Protein AF-A0A9D4GTU6-F1 (afdb_monomer_lite)

Radius of gyration: 31.16 Å; chains: 1; bounding box: 72×53×98 Å

Secondary structure (DSSP, 8-state):
--------------------S---------------------------------------------TT------GGGHHHHHHHHHHHHHHHHHHHHHHHHHHHHHHHHHHHGGG--PPPPHHHHHHHHHHHHHHHHHHHHHHHH-HHHHHHHHHHHHHHHHHHHHHHHHTT-

Organism: Dreissena polymorpha (NCBI:txid45954)

pLDDT: mean 70.08, std 18.89, range [38.31, 95.69]

Structure (mmCIF, N/CA/C/O backbone):
data_AF-A0A9D4GTU6-F1
#
_entry.id   AF-A0A9D4GTU6-F1
#
loop_
_atom_site.group_PDB
_atom_site.id
_atom_site.type_symbol
_atom_site.label_atom_id
_atom_sit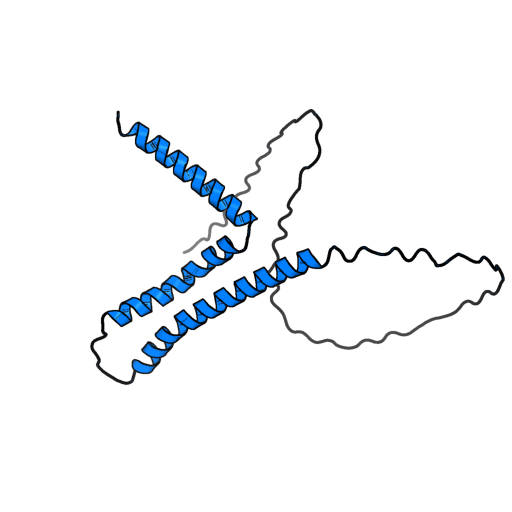e.label_alt_id
_atom_site.label_comp_id
_atom_site.label_asym_id
_atom_site.label_entity_id
_atom_site.label_seq_id
_atom_site.pdbx_PDB_ins_code
_atom_site.Cartn_x
_atom_site.Cartn_y
_atom_site.Cartn_z
_atom_site.occupancy
_atom_site.B_iso_or_equiv
_atom_site.auth_seq_id
_atom_site.auth_comp_id
_atom_site.auth_asym_id
_atom_site.auth_atom_id
_atom_site.pdbx_PDB_model_num
ATOM 1 N N . MET A 1 1 ? 2.944 43.184 -7.208 1.00 44.19 1 MET A N 1
ATOM 2 C CA . MET A 1 1 ? 1.564 42.667 -7.335 1.00 44.19 1 MET A CA 1
ATOM 3 C C . MET A 1 1 ? 1.542 41.200 -6.933 1.00 44.19 1 MET A C 1
ATOM 5 O O . MET A 1 1 ? 1.773 40.382 -7.795 1.00 44.19 1 MET A O 1
ATOM 9 N N . TYR A 1 2 ? 1.351 40.901 -5.646 1.00 40.59 2 TYR A N 1
ATOM 10 C CA . TYR A 1 2 ? 0.683 39.706 -5.094 1.00 40.59 2 TYR A CA 1
ATOM 11 C C . TYR A 1 2 ? 0.565 39.973 -3.588 1.00 40.59 2 TYR A C 1
ATOM 13 O O . TYR A 1 2 ? 1.475 39.697 -2.812 1.00 40.59 2 TYR A O 1
ATOM 21 N N . ALA A 1 3 ? -0.520 40.643 -3.200 1.00 47.59 3 ALA A N 1
ATOM 22 C CA . ALA A 1 3 ? -0.877 40.833 -1.802 1.00 47.59 3 ALA A CA 1
ATOM 23 C C . ALA A 1 3 ? -1.454 39.508 -1.290 1.00 47.59 3 ALA A C 1
ATOM 25 O O . ALA A 1 3 ? -2.535 39.091 -1.705 1.00 47.59 3 ALA A O 1
ATOM 26 N N . LEU A 1 4 ? -0.697 38.815 -0.443 1.00 59.06 4 LEU A N 1
ATOM 27 C CA . LEU A 1 4 ? -1.101 37.546 0.149 1.00 59.06 4 LEU A CA 1
ATOM 28 C C . LEU A 1 4 ? -2.005 37.846 1.351 1.00 59.06 4 LEU A C 1
ATOM 30 O O . LEU A 1 4 ? -1.557 38.281 2.410 1.00 59.06 4 LEU A O 1
ATOM 34 N N . ILE A 1 5 ? -3.307 37.675 1.137 1.00 58.00 5 ILE A N 1
ATOM 35 C CA . ILE A 1 5 ? -4.368 37.861 2.127 1.00 58.00 5 ILE A CA 1
ATOM 36 C C . ILE A 1 5 ? -4.250 36.742 3.171 1.00 58.00 5 ILE A C 1
ATOM 38 O O . ILE A 1 5 ? -4.699 35.617 2.959 1.00 58.00 5 ILE A O 1
ATOM 42 N N . ALA A 1 6 ? -3.641 37.048 4.317 1.00 56.34 6 ALA A N 1
ATOM 43 C CA . ALA A 1 6 ? -3.644 36.184 5.494 1.00 56.34 6 ALA A CA 1
ATOM 44 C C . ALA A 1 6 ? -5.002 36.291 6.213 1.00 56.34 6 ALA A C 1
ATOM 46 O O . ALA A 1 6 ? -5.167 37.012 7.198 1.00 56.34 6 ALA A O 1
ATOM 47 N N . GLY A 1 7 ? -6.005 35.583 5.691 1.00 54.69 7 GLY A N 1
ATOM 48 C CA . GLY A 1 7 ? -7.322 35.450 6.311 1.00 54.69 7 GLY A CA 1
ATOM 49 C C . GLY A 1 7 ? -7.267 34.559 7.554 1.00 54.69 7 GLY A C 1
ATOM 50 O O . GLY A 1 7 ? -7.303 33.334 7.462 1.00 54.69 7 GLY A O 1
ATOM 51 N N . LYS A 1 8 ? -7.199 35.175 8.735 1.00 62.50 8 LYS A N 1
ATOM 52 C CA . LYS A 1 8 ? -7.308 34.511 10.041 1.00 62.50 8 LYS A CA 1
ATOM 53 C C . LYS A 1 8 ? -8.772 34.144 10.309 1.00 62.50 8 LYS A C 1
ATOM 55 O O . LYS A 1 8 ? -9.510 34.911 10.921 1.00 62.50 8 LYS A O 1
ATOM 60 N N . ILE A 1 9 ? -9.206 32.975 9.842 1.00 48.94 9 ILE A N 1
ATOM 61 C CA . ILE A 1 9 ? -10.550 32.451 10.123 1.00 48.94 9 ILE A CA 1
ATOM 62 C C . ILE A 1 9 ? -10.573 31.912 11.558 1.00 48.94 9 ILE A C 1
ATOM 64 O O . ILE A 1 9 ? -10.029 30.852 11.859 1.00 48.94 9 ILE A O 1
ATOM 68 N N . ARG A 1 10 ? -11.194 32.671 12.463 1.00 53.22 10 ARG A N 1
ATOM 69 C CA . ARG A 1 10 ? -11.438 32.288 13.858 1.00 53.22 10 ARG A CA 1
ATOM 70 C C . ARG A 1 10 ? -12.904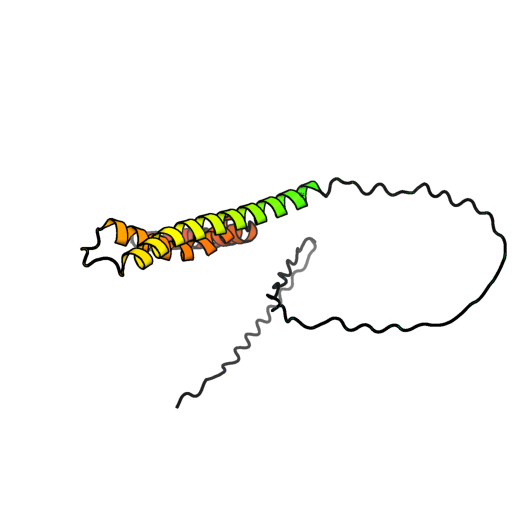 31.874 13.991 1.00 53.22 10 ARG A C 1
ATOM 72 O O . ARG A 1 10 ? -13.748 32.678 14.371 1.00 53.22 10 ARG A O 1
ATOM 79 N N . THR A 1 11 ? -13.235 30.632 13.649 1.00 48.12 11 THR A N 1
ATOM 80 C CA . THR A 1 11 ? -14.574 30.086 13.920 1.00 48.12 11 THR A CA 1
ATOM 81 C C . THR A 1 11 ? -14.668 29.698 15.391 1.00 48.12 11 THR A C 1
ATOM 83 O O . THR A 1 11 ? -14.217 28.630 15.798 1.00 48.12 11 THR A O 1
ATOM 86 N N . SER A 1 12 ? -15.233 30.598 16.195 1.00 50.09 12 SER A N 1
ATOM 87 C CA . SER A 1 12 ? -15.666 30.323 17.564 1.00 50.09 12 SER A CA 1
ATOM 88 C C . SER A 1 12 ? -17.044 29.663 17.512 1.00 50.09 12 SER A C 1
ATOM 90 O O . SER A 1 12 ? -18.042 30.327 17.242 1.00 50.09 12 SER A O 1
ATOM 92 N N . VAL A 1 13 ? -17.103 28.347 17.725 1.00 52.97 13 VAL A N 1
ATOM 93 C CA . VAL A 1 13 ? -18.365 27.613 17.894 1.00 52.97 13 VAL A CA 1
ATOM 94 C C . VAL A 1 13 ? -18.567 27.388 19.387 1.00 52.97 13 VAL A C 1
ATOM 96 O O . VAL A 1 13 ? -18.065 26.428 19.968 1.00 52.97 13 VAL A O 1
ATOM 99 N N . HIS A 1 14 ? -19.291 28.307 20.022 1.00 46.53 14 HIS A N 1
ATOM 100 C CA . HIS A 1 14 ? -19.691 28.196 21.421 1.00 46.53 14 HIS A CA 1
ATOM 101 C C . HIS A 1 14 ? -20.991 27.381 21.518 1.00 46.53 14 HIS A C 1
ATOM 103 O O . HIS A 1 14 ? -22.088 27.922 21.623 1.00 46.53 14 HIS A O 1
ATOM 109 N N . GLY A 1 15 ? -20.875 26.055 21.458 1.00 51.75 15 GLY A N 1
ATOM 110 C CA . GLY A 1 15 ? -21.979 25.143 21.762 1.00 51.75 15 GLY A CA 1
ATOM 111 C C . GLY A 1 15 ? -22.040 24.856 23.262 1.00 51.75 15 GLY A C 1
ATOM 112 O O . GLY A 1 15 ? -21.290 24.019 23.757 1.00 51.75 15 GLY A O 1
ATOM 113 N N . LYS A 1 16 ? -22.928 25.533 24.001 1.00 49.31 16 LYS A N 1
ATOM 114 C CA . LYS A 1 16 ? -23.314 25.106 25.356 1.00 49.31 16 LYS A CA 1
ATOM 115 C C . LYS A 1 16 ? -24.266 23.915 25.232 1.00 49.31 16 LYS A C 1
ATOM 117 O O . LYS A 1 16 ? -25.449 24.091 24.969 1.00 49.31 16 LYS A O 1
ATOM 122 N N . VAL A 1 17 ? -23.739 22.711 25.429 1.00 57.28 17 VAL A N 1
ATOM 123 C CA . VAL A 1 17 ? -24.536 21.497 25.639 1.00 57.28 17 VAL A CA 1
ATOM 124 C C . VAL A 1 17 ? -24.667 21.292 27.145 1.00 57.28 17 VAL A C 1
ATOM 126 O O . VAL A 1 17 ? -23.701 20.970 27.832 1.00 57.28 17 V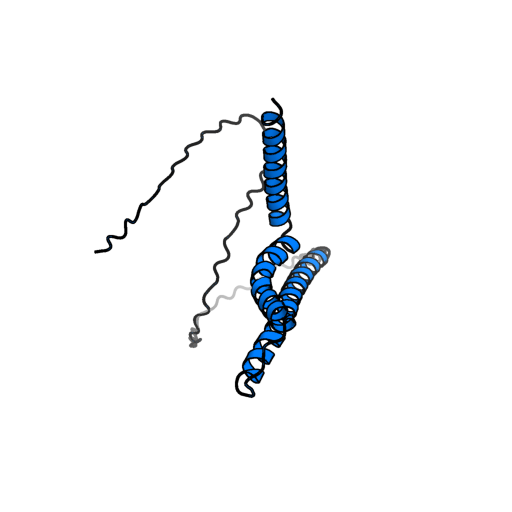AL A O 1
ATOM 129 N N . GLN A 1 18 ? -25.867 21.544 27.660 1.00 52.62 18 GLN A N 1
ATOM 130 C CA . GLN A 1 18 ? -26.242 21.305 29.047 1.00 52.62 18 GLN A CA 1
ATOM 131 C C . GLN A 1 18 ? -26.786 19.870 29.136 1.00 52.62 18 GLN A C 1
ATOM 133 O O . GLN A 1 18 ? -27.947 19.621 28.831 1.00 52.62 18 GLN A O 1
ATOM 138 N N . THR A 1 19 ? -25.937 18.904 29.491 1.00 51.38 19 THR A N 1
ATOM 139 C CA . THR A 1 19 ? -26.368 17.527 29.788 1.00 51.38 19 THR A CA 1
ATOM 140 C C . THR A 1 19 ? -26.405 17.323 31.293 1.00 51.38 19 THR A C 1
ATOM 142 O O . THR A 1 19 ? -25.368 17.158 31.936 1.00 51.38 19 THR A O 1
ATOM 145 N N . ASN A 1 20 ? -27.614 17.327 31.847 1.00 55.59 20 ASN A N 1
ATOM 146 C CA . ASN A 1 20 ? -27.897 16.728 33.143 1.00 55.59 20 ASN A CA 1
ATOM 147 C C . ASN A 1 20 ? -27.838 15.198 33.015 1.00 55.59 20 ASN A C 1
ATOM 149 O O . ASN A 1 20 ? -28.451 14.635 32.114 1.00 55.59 20 ASN A O 1
ATOM 153 N N . GLY A 1 21 ? -27.161 14.536 33.957 1.00 54.97 21 GLY A N 1
ATOM 154 C CA . GLY A 1 21 ? -27.435 13.133 34.288 1.00 54.97 21 GLY A CA 1
ATOM 155 C C . GLY A 1 21 ? -26.401 12.099 33.835 1.00 54.97 21 GLY A C 1
ATOM 156 O O . GLY A 1 21 ? -26.514 11.516 32.767 1.00 54.97 21 GLY A O 1
ATOM 157 N N . LYS A 1 22 ? -25.439 11.829 34.729 1.00 59.91 22 LYS A N 1
ATOM 158 C CA . LYS A 1 22 ? -24.834 10.516 35.045 1.00 59.91 22 LYS A CA 1
ATOM 159 C C . LYS A 1 22 ? -24.687 9.488 33.905 1.00 59.91 22 LYS A C 1
ATOM 161 O O . LYS A 1 22 ? -25.591 8.696 33.664 1.00 59.91 22 LYS A O 1
ATOM 166 N N . SER A 1 23 ? -23.465 9.373 33.374 1.00 48.69 23 SER A N 1
ATOM 167 C CA . SER A 1 23 ? -22.715 8.104 33.219 1.00 48.69 23 SER A CA 1
ATOM 168 C C . SER A 1 23 ? -21.277 8.387 32.745 1.00 48.69 23 SER A C 1
ATOM 170 O O . SER A 1 23 ? -21.105 9.125 31.773 1.00 48.69 23 SER A O 1
ATOM 172 N N . PRO A 1 24 ? -20.230 7.840 33.393 1.00 57.09 24 PRO A N 1
ATOM 173 C CA . PRO A 1 24 ? -18.850 8.042 32.975 1.00 57.09 24 PRO A CA 1
ATOM 174 C C . PRO A 1 24 ? -18.406 6.910 32.037 1.00 57.09 24 PRO A C 1
ATOM 176 O O . PRO A 1 24 ? -18.588 5.743 32.352 1.00 57.09 24 PRO A O 1
ATOM 179 N N . ILE A 1 25 ? -17.846 7.273 30.883 1.00 50.06 25 ILE A N 1
ATOM 180 C CA . ILE A 1 25 ? -16.624 6.743 30.237 1.00 50.06 25 ILE A CA 1
ATOM 181 C C . ILE A 1 25 ? -16.518 7.529 28.920 1.00 50.06 25 ILE A C 1
ATOM 183 O O . ILE A 1 25 ? -16.924 7.105 27.840 1.00 50.06 25 ILE A O 1
ATOM 187 N N . ARG A 1 26 ? -16.020 8.762 29.039 1.00 42.09 26 ARG A N 1
ATOM 188 C CA . ARG A 1 26 ? -15.612 9.603 27.913 1.00 42.09 26 ARG A CA 1
ATOM 189 C C . ARG A 1 26 ? -14.113 9.377 27.741 1.00 42.09 26 ARG A C 1
ATOM 191 O O . ARG A 1 26 ? -13.315 9.979 28.447 1.00 42.09 26 ARG A O 1
ATOM 198 N N . GLN A 1 27 ? -13.731 8.461 26.850 1.00 45.38 27 GLN A N 1
ATOM 199 C CA . GLN A 1 27 ? -12.352 8.392 26.364 1.00 45.38 27 GLN A CA 1
ATOM 200 C C . GLN A 1 27 ? -12.100 9.629 25.497 1.00 45.38 27 GLN A C 1
ATOM 202 O O . GLN A 1 27 ? -12.400 9.641 24.303 1.00 45.38 27 GLN A O 1
ATOM 207 N N . GLU A 1 28 ? -11.557 10.682 26.105 1.00 40.25 28 GLU A N 1
ATOM 208 C CA . GLU A 1 28 ? -10.860 11.728 25.366 1.00 40.25 28 GLU A CA 1
ATOM 209 C C . GLU A 1 28 ? -9.614 11.109 24.737 1.00 40.25 28 GLU A C 1
ATOM 211 O O . GLU A 1 28 ? -8.589 10.894 25.375 1.00 40.25 28 GLU A O 1
ATOM 216 N N . CYS A 1 29 ? -9.721 10.770 23.457 1.00 39.59 29 CYS A N 1
ATOM 217 C CA . CYS A 1 29 ? -8.562 10.455 22.649 1.00 39.59 29 CYS A CA 1
ATOM 218 C C . CYS A 1 29 ? -7.935 11.780 22.205 1.00 39.59 29 CYS A C 1
ATOM 220 O O . CYS A 1 29 ? -8.187 12.248 21.094 1.00 39.59 29 CYS A O 1
ATOM 222 N N . GLN A 1 30 ? -7.133 12.386 23.083 1.00 38.31 30 GLN A N 1
ATOM 223 C CA . GLN A 1 30 ? -6.155 13.385 22.666 1.00 38.31 30 GLN A CA 1
ATOM 224 C C . GLN A 1 30 ? -5.254 12.714 21.624 1.00 38.31 30 GLN A C 1
ATOM 226 O O . GLN A 1 30 ? -4.552 11.744 21.902 1.00 38.31 30 GLN A O 1
ATOM 231 N N . THR A 1 31 ? -5.387 13.148 20.375 1.00 43.94 31 THR A N 1
ATOM 232 C CA . THR A 1 31 ? -4.466 12.764 19.309 1.00 43.94 31 THR A CA 1
ATOM 233 C C . THR A 1 31 ? -3.320 13.751 19.401 1.00 43.94 31 THR A C 1
ATOM 235 O O . THR A 1 31 ? -3.386 14.841 18.843 1.00 43.94 31 THR A O 1
ATOM 238 N N . GLU A 1 32 ? -2.319 13.388 20.195 1.00 42.56 32 GLU A N 1
ATOM 239 C CA . GLU A 1 32 ? -1.012 14.024 20.178 1.00 42.56 32 GLU A CA 1
ATOM 240 C C . GLU A 1 32 ? -0.443 13.843 18.766 1.00 42.56 32 GLU A C 1
ATOM 242 O O . GLU A 1 32 ? -0.148 12.730 18.319 1.00 42.56 32 GLU A O 1
ATOM 247 N N . VAL A 1 33 ? -0.415 14.944 18.016 1.00 46.97 33 VAL A N 1
ATOM 248 C CA . VAL A 1 33 ? 0.252 15.035 16.721 1.00 46.97 33 VAL A CA 1
ATOM 249 C C . VAL A 1 33 ? 1.734 14.884 17.019 1.00 46.97 33 VAL A C 1
ATOM 251 O O . VAL A 1 33 ? 2.374 15.816 17.495 1.00 46.97 33 VAL A O 1
ATOM 254 N N . THR A 1 34 ? 2.260 13.685 16.792 1.00 41.06 34 THR A N 1
ATOM 255 C CA . THR A 1 34 ? 3.693 13.419 16.846 1.00 41.06 34 THR A CA 1
ATOM 256 C C . THR A 1 34 ? 4.326 14.251 15.740 1.00 41.06 34 THR A C 1
ATOM 258 O O . THR A 1 34 ? 4.194 13.943 14.554 1.00 41.06 34 THR A O 1
ATOM 261 N N . GLY A 1 35 ? 4.924 15.370 16.144 1.00 40.44 35 GLY A N 1
ATOM 262 C CA . GLY A 1 35 ? 5.781 16.170 15.293 1.00 40.44 35 GLY A CA 1
ATOM 263 C C . GLY A 1 35 ? 6.891 15.283 14.749 1.00 40.44 35 GLY A C 1
ATOM 264 O O . GLY A 1 35 ? 7.492 14.492 15.473 1.00 40.44 35 GLY A O 1
ATOM 265 N N . ILE A 1 36 ? 7.131 15.398 13.449 1.00 43.72 36 ILE A N 1
ATOM 266 C CA . ILE A 1 36 ? 8.376 14.946 12.848 1.00 43.72 36 ILE A CA 1
ATOM 267 C C . ILE A 1 36 ? 9.441 15.893 13.408 1.00 43.72 36 ILE A C 1
ATOM 269 O O . ILE A 1 36 ? 9.572 17.022 12.941 1.00 43.72 36 ILE A O 1
ATOM 273 N N . GLU A 1 37 ? 10.125 15.469 14.471 1.00 40.09 37 GLU A N 1
ATOM 274 C CA . GLU A 1 37 ? 11.347 16.120 14.927 1.00 40.09 37 GLU A CA 1
ATOM 275 C C . GLU A 1 37 ? 12.391 15.983 13.821 1.00 40.09 37 GLU A C 1
ATOM 277 O O . GLU A 1 37 ? 12.878 14.896 13.500 1.00 40.09 37 GLU A O 1
ATOM 282 N N . THR A 1 38 ? 12.713 17.117 13.210 1.00 47.38 38 THR A N 1
ATOM 283 C CA . THR A 1 38 ? 13.920 17.299 12.419 1.00 47.38 38 THR A CA 1
ATOM 284 C C . THR A 1 38 ? 15.110 17.059 13.347 1.00 47.38 38 THR A C 1
ATOM 286 O O . THR A 1 38 ? 15.401 17.884 14.209 1.00 47.38 38 THR A O 1
ATOM 289 N N . VAL A 1 39 ? 15.777 15.913 13.190 1.00 42.44 39 VAL A N 1
ATOM 290 C CA . VAL A 1 39 ? 17.037 15.586 13.870 1.00 42.44 39 VAL A CA 1
ATOM 291 C C . VAL A 1 39 ? 18.071 16.635 13.471 1.00 42.44 39 VAL A C 1
ATOM 293 O O . VAL A 1 39 ? 18.627 16.580 12.375 1.00 42.44 39 VAL A O 1
ATOM 296 N N . ASN A 1 40 ? 18.295 17.614 14.348 1.00 46.53 40 ASN A N 1
ATOM 297 C CA . ASN A 1 40 ? 19.397 18.552 14.222 1.00 46.53 40 ASN A CA 1
ATOM 298 C C . ASN A 1 40 ? 20.573 18.020 15.045 1.00 46.53 40 ASN A C 1
ATOM 300 O O . ASN A 1 40 ? 20.481 17.805 16.253 1.00 46.53 40 ASN A O 1
ATOM 304 N N . HIS A 1 41 ? 21.658 17.738 14.340 1.00 46.19 41 HIS A N 1
ATOM 305 C CA . HIS A 1 41 ? 22.888 17.159 14.849 1.00 46.19 41 HIS A CA 1
ATOM 306 C C . HIS A 1 41 ? 23.687 18.259 15.566 1.00 46.19 41 HIS A C 1
ATOM 308 O O . HIS A 1 41 ? 24.246 19.129 14.902 1.00 46.19 41 HIS A O 1
ATOM 314 N N . GLN A 1 42 ? 23.784 18.231 16.900 1.00 39.53 42 GLN A N 1
ATOM 315 C CA . GLN A 1 42 ? 24.785 19.034 17.615 1.00 39.53 42 GLN A CA 1
ATOM 316 C C . GLN A 1 42 ? 25.217 18.392 18.947 1.00 39.53 42 GLN A C 1
ATOM 318 O O . GLN A 1 42 ? 24.519 18.444 19.948 1.00 39.53 42 GLN A O 1
ATOM 323 N N . ASN A 1 43 ? 26.378 17.732 18.858 1.00 44.62 43 ASN A N 1
ATOM 324 C CA . ASN A 1 43 ? 27.509 17.658 19.794 1.00 44.62 43 ASN A CA 1
ATOM 325 C C . ASN A 1 43 ? 27.258 17.580 21.325 1.00 44.62 43 ASN A C 1
ATOM 327 O O . ASN A 1 43 ? 26.778 18.551 21.904 1.00 44.62 43 ASN A O 1
ATOM 331 N N . PRO A 1 44 ? 27.711 16.517 22.024 1.00 46.47 44 PRO A N 1
ATOM 332 C CA . PRO A 1 44 ? 27.840 16.524 23.477 1.00 46.47 44 PRO A CA 1
ATOM 333 C C . PRO A 1 44 ? 29.225 17.051 23.890 1.00 46.47 44 PRO A C 1
ATOM 335 O O . PRO A 1 44 ? 30.240 16.402 23.640 1.00 46.47 44 PRO A O 1
ATOM 338 N N . SER A 1 45 ? 29.262 18.221 24.535 1.00 43.53 45 SER A N 1
ATOM 339 C CA . SER A 1 45 ? 30.422 18.663 25.316 1.00 43.53 45 SER A CA 1
ATOM 340 C C . SER A 1 45 ? 30.167 18.402 26.795 1.00 43.53 45 SER A C 1
ATOM 342 O O . SER A 1 45 ? 29.087 18.666 27.315 1.00 43.53 45 SER A O 1
ATOM 344 N N . ILE A 1 46 ? 31.199 17.840 27.405 1.00 54.59 46 ILE A N 1
ATOM 345 C CA . ILE A 1 46 ? 31.371 17.415 28.789 1.00 54.59 46 ILE A CA 1
ATOM 346 C C . ILE A 1 46 ? 31.343 18.633 29.717 1.00 54.59 46 ILE A C 1
ATOM 348 O O . ILE A 1 46 ? 32.012 19.621 29.423 1.00 54.59 46 ILE A O 1
ATOM 352 N N . GLU A 1 47 ? 30.646 18.530 30.848 1.00 52.50 47 GLU A N 1
ATOM 353 C CA . GLU A 1 47 ? 30.905 19.376 32.015 1.00 52.50 47 GLU A CA 1
ATOM 354 C C . GLU A 1 47 ? 30.677 18.568 33.300 1.00 52.50 47 GLU A C 1
ATOM 356 O O . GLU A 1 47 ? 29.558 18.177 33.640 1.00 52.50 47 GLU A O 1
ATOM 361 N N . ASP A 1 48 ? 31.794 18.270 33.964 1.00 48.91 48 ASP A N 1
ATOM 362 C CA . ASP A 1 48 ? 31.878 17.766 35.328 1.00 48.91 48 ASP A CA 1
ATOM 363 C C . ASP A 1 48 ? 31.540 18.895 36.307 1.00 48.91 48 ASP A C 1
ATOM 365 O O . ASP A 1 48 ? 32.048 20.010 36.180 1.00 48.91 48 ASP A O 1
ATOM 369 N N . THR A 1 49 ? 30.750 18.616 37.344 1.00 51.31 49 THR A N 1
ATOM 370 C CA . THR A 1 49 ? 30.743 19.447 38.556 1.00 51.31 49 THR A CA 1
ATOM 371 C C . THR A 1 49 ? 30.496 18.584 39.793 1.00 51.31 49 THR A C 1
ATOM 373 O O . THR A 1 49 ? 29.390 18.135 40.086 1.00 51.31 49 THR A O 1
ATOM 376 N N . VAL A 1 50 ? 31.615 18.352 40.472 1.00 63.88 50 VAL A N 1
ATOM 377 C CA . VAL A 1 50 ? 31.845 17.993 41.879 1.00 63.88 50 VAL A CA 1
ATOM 378 C C . VAL A 1 50 ? 31.164 19.069 42.762 1.00 63.88 50 VAL A C 1
ATOM 380 O O . VAL A 1 50 ? 31.138 20.228 42.371 1.00 63.88 50 VAL A O 1
ATOM 383 N N . GLU A 1 51 ? 30.497 18.804 43.895 1.00 44.88 51 GLU A N 1
ATOM 384 C CA . GLU A 1 51 ? 31.101 18.533 45.212 1.00 44.88 51 GLU A CA 1
ATOM 385 C C . GLU A 1 51 ? 30.023 18.596 46.338 1.00 44.88 51 GLU A C 1
ATOM 387 O O . GLU A 1 51 ? 29.021 19.294 46.187 1.00 44.88 51 GLU A O 1
ATOM 392 N N . THR A 1 52 ? 30.332 18.005 47.509 1.00 38.75 52 THR A N 1
ATOM 393 C CA . THR A 1 52 ? 30.027 18.511 48.883 1.00 38.75 52 THR A CA 1
ATOM 394 C C . THR A 1 52 ? 29.036 17.746 49.801 1.00 38.75 52 THR A C 1
ATOM 396 O O . THR A 1 52 ? 27.835 17.989 49.822 1.00 38.75 52 THR A O 1
ATOM 399 N N . ASN A 1 53 ? 29.654 16.905 50.649 1.00 43.16 53 ASN A N 1
ATOM 400 C CA . ASN A 1 53 ? 29.631 16.811 52.129 1.00 43.16 53 ASN A CA 1
ATOM 401 C C . ASN A 1 53 ? 28.421 16.304 52.960 1.00 43.16 53 ASN A C 1
ATOM 403 O O . ASN A 1 53 ? 27.399 16.961 53.110 1.00 43.16 53 ASN A O 1
ATOM 407 N N . THR A 1 54 ? 28.703 15.161 53.612 1.00 47.81 54 THR A N 1
ATOM 408 C CA . THR A 1 54 ? 28.663 14.820 55.059 1.00 47.81 54 THR A CA 1
ATOM 409 C C . THR A 1 54 ? 27.422 15.125 55.904 1.00 47.81 54 THR A C 1
ATOM 411 O O . THR A 1 54 ? 27.062 16.281 56.077 1.00 47.81 54 THR A O 1
ATOM 414 N N . THR A 1 55 ? 26.898 14.102 56.599 1.00 42.53 55 THR A N 1
ATOM 415 C CA . THR A 1 55 ? 26.690 14.092 58.070 1.00 42.53 55 THR A CA 1
ATOM 416 C C . THR A 1 55 ? 26.399 12.659 58.542 1.00 42.53 55 THR A C 1
ATOM 418 O O . THR A 1 55 ? 25.422 12.042 58.119 1.00 42.53 55 THR A O 1
ATOM 421 N N . ASP A 1 56 ? 27.266 12.155 59.422 1.00 45.84 56 ASP A N 1
ATOM 422 C CA . ASP A 1 56 ? 27.086 10.951 60.234 1.00 45.84 56 ASP A CA 1
ATOM 423 C C . ASP A 1 56 ? 25.960 11.132 61.258 1.00 45.84 56 ASP A C 1
ATOM 425 O O . ASP A 1 56 ? 25.891 12.158 61.933 1.00 45.84 56 ASP A O 1
ATOM 429 N N . THR A 1 57 ? 25.137 10.104 61.470 1.00 51.28 57 THR A N 1
ATOM 430 C CA . THR A 1 57 ? 24.508 9.844 62.776 1.00 51.28 57 THR A CA 1
ATOM 431 C C . THR A 1 57 ? 24.224 8.349 62.913 1.00 51.28 57 THR A C 1
ATOM 433 O O . THR A 1 57 ? 23.364 7.790 62.233 1.00 51.28 57 THR A O 1
ATOM 436 N N . SER A 1 58 ? 24.975 7.712 63.807 1.00 60.06 58 SER A N 1
ATOM 437 C CA . SER A 1 58 ? 24.686 6.404 64.391 1.00 60.06 58 SER A CA 1
ATOM 438 C C . SER A 1 58 ? 23.452 6.502 65.291 1.00 60.06 58 SER A C 1
ATOM 440 O O . SER A 1 58 ? 23.405 7.383 66.140 1.00 60.06 58 SER A O 1
ATOM 442 N N . ASP A 1 59 ? 22.464 5.623 65.124 1.00 43.00 59 ASP A N 1
ATOM 443 C CA . ASP A 1 59 ? 22.139 4.604 66.135 1.00 43.00 59 ASP A CA 1
ATOM 444 C C . ASP A 1 59 ? 20.836 3.846 65.831 1.00 43.00 59 ASP A C 1
ATOM 446 O O . ASP A 1 59 ? 19.780 4.410 65.569 1.00 43.00 59 ASP A O 1
ATOM 450 N N . SER A 1 60 ? 20.962 2.520 65.924 1.00 54.72 60 SER A N 1
ATOM 451 C CA . SER A 1 60 ? 20.026 1.592 66.563 1.00 54.72 60 SER A CA 1
ATOM 452 C C . SER A 1 60 ? 18.514 1.787 66.348 1.00 54.72 60 SER A C 1
ATOM 454 O O . SER A 1 60 ? 17.843 2.412 67.161 1.00 54.72 60 SER A O 1
ATOM 456 N N . GLN A 1 61 ? 17.939 1.054 65.384 1.00 46.78 61 GLN A N 1
ATOM 457 C CA . GLN A 1 61 ? 16.764 0.229 65.694 1.00 46.78 61 GLN A CA 1
ATOM 458 C C . GLN A 1 61 ? 16.623 -0.953 64.727 1.00 46.78 61 GLN A C 1
ATOM 460 O O . GLN A 1 61 ? 16.458 -0.821 63.516 1.00 46.78 61 GLN A O 1
ATOM 465 N N . LYS A 1 62 ? 16.723 -2.143 65.315 1.00 55.59 62 LYS A N 1
ATOM 466 C CA . LYS A 1 62 ? 16.585 -3.460 64.706 1.00 55.59 62 LYS A CA 1
ATOM 467 C C . LYS A 1 62 ? 15.098 -3.781 64.546 1.00 55.59 62 LYS A C 1
ATOM 469 O O . LYS A 1 62 ? 14.557 -4.524 65.354 1.00 55.59 62 LYS A O 1
ATOM 474 N N . ASP A 1 63 ? 14.466 -3.258 63.502 1.00 48.09 63 ASP A N 1
ATOM 475 C CA . ASP A 1 63 ? 13.143 -3.715 63.078 1.00 48.09 63 ASP A CA 1
ATOM 476 C C . ASP A 1 63 ? 13.257 -4.449 61.746 1.00 48.09 63 ASP A C 1
ATOM 478 O O . ASP A 1 63 ? 13.666 -3.923 60.710 1.00 48.09 63 ASP A O 1
ATOM 482 N N . THR A 1 64 ? 12.951 -5.741 61.822 1.00 55.12 64 THR A N 1
ATOM 483 C CA . THR A 1 64 ? 13.021 -6.701 60.724 1.00 55.12 64 THR A CA 1
ATOM 484 C C . THR A 1 64 ? 11.826 -6.442 59.812 1.00 55.12 64 THR A C 1
ATOM 486 O O . THR A 1 64 ? 10.797 -7.102 59.910 1.00 55.12 64 THR A O 1
ATOM 489 N N . ILE A 1 65 ? 11.928 -5.411 58.971 1.00 58.19 65 ILE A N 1
ATOM 490 C CA . ILE A 1 65 ? 10.939 -5.125 57.932 1.00 58.19 65 ILE A CA 1
ATOM 491 C C . ILE A 1 65 ? 11.080 -6.222 56.881 1.00 58.19 65 ILE A C 1
ATOM 493 O O . ILE A 1 65 ? 12.045 -6.276 56.125 1.00 58.19 65 ILE A O 1
ATOM 497 N N . ASP A 1 66 ? 10.115 -7.131 56.897 1.00 53.59 66 ASP A N 1
ATOM 498 C CA . ASP A 1 66 ? 9.981 -8.258 55.991 1.00 53.59 66 ASP A CA 1
ATOM 499 C C . ASP A 1 66 ? 9.932 -7.776 54.526 1.00 53.59 66 ASP A C 1
ATOM 501 O O . ASP A 1 66 ? 8.933 -7.253 54.023 1.00 53.59 66 ASP A O 1
ATOM 505 N N . CYS A 1 67 ? 11.062 -7.928 53.832 1.00 57.59 67 CYS A N 1
ATOM 506 C CA . CYS A 1 67 ? 11.297 -7.516 52.446 1.00 57.59 67 CYS A CA 1
ATOM 507 C C . CYS A 1 67 ? 10.565 -8.389 51.404 1.00 57.59 67 CYS A C 1
ATOM 509 O O . CYS A 1 67 ? 10.931 -8.380 50.224 1.00 57.59 67 CYS A O 1
ATOM 511 N N . THR A 1 68 ? 9.564 -9.182 51.788 1.00 63.25 68 THR A N 1
ATOM 512 C CA . THR A 1 68 ? 8.950 -10.186 50.901 1.00 63.25 68 THR A CA 1
ATOM 513 C C . THR A 1 68 ? 7.776 -9.677 50.068 1.00 63.25 68 THR A C 1
ATOM 515 O O . THR A 1 68 ? 7.200 -10.437 49.291 1.00 63.25 68 THR A O 1
ATOM 518 N N . ASN A 1 69 ? 7.472 -8.376 50.073 1.00 56.34 69 ASN A N 1
ATOM 519 C CA . ASN A 1 69 ? 6.496 -7.805 49.138 1.00 56.34 69 ASN A CA 1
ATOM 520 C C . ASN A 1 69 ? 7.135 -7.446 47.782 1.00 56.34 69 ASN A C 1
ATOM 522 O O . ASN A 1 69 ? 7.022 -6.326 47.272 1.00 56.34 69 ASN A O 1
ATOM 526 N N . ARG A 1 70 ? 7.814 -8.423 47.163 1.00 54.12 70 ARG A N 1
ATOM 527 C CA . ARG A 1 70 ? 8.132 -8.397 45.729 1.00 54.12 70 ARG A CA 1
ATOM 528 C C . ARG A 1 70 ? 6.810 -8.542 44.986 1.00 54.12 70 ARG A C 1
ATOM 530 O O . ARG A 1 70 ? 6.417 -9.641 44.601 1.00 54.12 70 ARG A O 1
ATOM 537 N N . ARG A 1 71 ? 6.116 -7.415 44.802 1.00 60.62 71 ARG A N 1
ATOM 538 C CA . ARG A 1 71 ? 4.947 -7.295 43.927 1.00 60.62 71 ARG A CA 1
ATOM 539 C C . ARG A 1 71 ? 5.313 -7.922 42.590 1.00 60.62 71 ARG A C 1
ATOM 541 O O . ARG A 1 71 ? 6.066 -7.352 41.799 1.00 60.62 71 ARG A O 1
ATOM 548 N N . TYR A 1 72 ? 4.823 -9.134 42.378 1.00 61.50 72 TYR A N 1
ATOM 549 C CA . TYR A 1 72 ? 4.985 -9.885 41.153 1.00 61.50 72 TYR A CA 1
ATOM 550 C C . TYR A 1 72 ? 4.169 -9.145 40.097 1.00 61.50 72 TYR A C 1
ATOM 552 O O . TYR A 1 72 ? 2.980 -9.397 39.933 1.00 61.50 72 TYR A O 1
ATOM 560 N N . ILE A 1 73 ? 4.778 -8.146 39.449 1.00 64.50 73 ILE A N 1
ATOM 561 C CA . ILE A 1 73 ? 4.139 -7.407 38.364 1.00 64.50 73 ILE A CA 1
ATOM 562 C C . ILE A 1 73 ? 3.839 -8.447 37.280 1.00 64.50 73 ILE A C 1
ATOM 564 O O . ILE A 1 73 ? 4.776 -9.027 36.714 1.00 64.50 73 ILE A O 1
ATOM 568 N N . PRO A 1 74 ? 2.558 -8.742 37.008 1.00 61.81 74 PRO A N 1
ATOM 569 C CA . PRO A 1 74 ? 2.197 -9.813 36.103 1.00 61.81 74 PRO A CA 1
ATOM 570 C C . PRO A 1 74 ? 2.749 -9.482 34.714 1.00 61.81 74 PRO A C 1
ATOM 572 O O . PRO A 1 74 ? 2.372 -8.494 34.084 1.00 61.81 74 PRO A O 1
ATOM 575 N N . ARG A 1 75 ? 3.644 -10.341 34.207 1.00 60.12 75 ARG A N 1
ATOM 576 C CA . ARG A 1 75 ? 4.285 -10.246 32.876 1.00 60.12 75 ARG A CA 1
ATOM 577 C C . ARG A 1 75 ? 3.297 -10.343 31.698 1.00 60.12 75 ARG A C 1
ATOM 579 O O . ARG A 1 75 ? 3.713 -10.390 30.542 1.00 60.12 75 ARG A O 1
ATOM 586 N N . VAL A 1 76 ? 1.995 -10.347 31.970 1.00 61.38 76 VAL A N 1
ATOM 587 C CA . VAL A 1 76 ? 0.912 -10.602 31.013 1.00 61.38 76 VAL A CA 1
ATOM 588 C C . VAL A 1 76 ? 0.722 -9.438 30.024 1.00 61.38 76 VAL A C 1
ATOM 590 O O . VAL A 1 76 ? 0.138 -9.614 28.960 1.00 61.38 76 VAL A O 1
ATOM 593 N N . PHE A 1 77 ? 1.299 -8.259 30.286 1.00 60.38 77 PHE A N 1
ATOM 594 C CA . PHE A 1 77 ? 1.210 -7.111 29.370 1.00 60.38 77 PHE A CA 1
ATOM 595 C C . PHE A 1 77 ? 2.189 -7.143 28.178 1.00 60.38 77 PHE A C 1
ATOM 597 O O . PHE A 1 77 ? 2.040 -6.344 27.249 1.00 60.38 77 PHE A O 1
ATOM 604 N N . LYS A 1 78 ? 3.172 -8.056 28.134 1.00 61.00 78 LYS A N 1
ATOM 605 C CA . LYS A 1 78 ? 4.174 -8.073 27.044 1.00 61.00 78 LYS A CA 1
ATOM 606 C C . LYS A 1 78 ? 3.616 -8.528 25.687 1.00 61.00 78 LYS A C 1
ATOM 608 O O . LYS A 1 78 ? 4.084 -8.055 24.650 1.00 61.00 78 LYS A O 1
ATOM 613 N N . THR A 1 79 ? 2.595 -9.379 25.663 1.00 70.38 79 THR A N 1
ATOM 614 C CA . THR A 1 79 ? 2.085 -10.004 24.428 1.00 70.38 79 THR A CA 1
ATOM 615 C C . THR A 1 79 ? 1.363 -9.027 23.495 1.00 70.38 79 THR A C 1
ATOM 617 O O . THR A 1 79 ? 1.469 -9.151 22.275 1.00 70.38 79 THR A O 1
ATOM 620 N N . ASN A 1 80 ? 0.667 -8.012 24.021 1.00 75.94 80 ASN A N 1
ATOM 621 C CA . ASN A 1 80 ? -0.040 -7.041 23.172 1.00 75.94 80 ASN A CA 1
ATOM 622 C C . ASN A 1 80 ? 0.903 -6.033 22.501 1.00 75.94 80 ASN A C 1
ATOM 624 O O . ASN A 1 80 ? 0.678 -5.665 21.346 1.00 75.94 80 ASN A O 1
ATOM 628 N N . ARG A 1 81 ? 1.989 -5.634 23.177 1.00 79.94 81 ARG A N 1
ATOM 629 C CA . ARG A 1 81 ? 2.982 -4.712 22.605 1.00 79.94 81 ARG A CA 1
ATOM 630 C C . ARG A 1 81 ? 3.721 -5.351 21.427 1.00 79.94 81 ARG A C 1
ATOM 632 O O . ARG A 1 81 ? 3.879 -4.704 20.398 1.00 79.94 81 ARG A O 1
ATOM 639 N N . GLN A 1 82 ? 4.079 -6.635 21.528 1.00 86.44 82 GLN A N 1
ATOM 640 C CA . GLN A 1 82 ? 4.728 -7.372 20.434 1.00 86.44 82 GLN A CA 1
ATOM 641 C C . GLN A 1 82 ? 3.865 -7.429 19.168 1.00 86.44 82 GLN A C 1
ATOM 643 O O . GLN A 1 82 ? 4.373 -7.199 18.075 1.00 86.44 82 GLN A O 1
ATOM 648 N N . ARG A 1 83 ? 2.551 -7.650 19.301 1.00 82.75 83 ARG A N 1
ATOM 649 C CA . ARG A 1 83 ? 1.626 -7.658 18.153 1.00 82.75 83 ARG A CA 1
ATOM 650 C C . ARG A 1 83 ? 1.511 -6.294 17.473 1.00 82.75 83 ARG A C 1
ATOM 652 O O . ARG A 1 83 ? 1.313 -6.240 16.263 1.00 82.75 83 ARG A O 1
ATOM 659 N N . LEU A 1 84 ? 1.595 -5.199 18.234 1.00 84.81 84 LEU A N 1
ATOM 660 C CA . LEU A 1 84 ? 1.599 -3.849 17.666 1.00 84.81 84 LEU A CA 1
ATOM 661 C C . LEU A 1 84 ? 2.874 -3.622 16.849 1.00 84.81 84 LEU A C 1
ATOM 663 O O . LEU A 1 84 ? 2.788 -3.214 15.695 1.00 84.81 84 LEU A O 1
ATOM 667 N N . VAL A 1 85 ? 4.029 -3.960 17.430 1.00 86.56 85 VAL A N 1
ATOM 668 C CA . VAL A 1 85 ? 5.331 -3.825 16.766 1.00 86.56 85 VAL A CA 1
ATOM 669 C C . VAL A 1 85 ? 5.369 -4.675 15.498 1.00 86.56 85 VAL A C 1
ATOM 671 O O . VAL A 1 85 ? 5.595 -4.118 14.435 1.00 86.56 85 VAL A O 1
ATOM 674 N N . GLN A 1 86 ? 5.010 -5.963 15.563 1.00 88.38 86 GLN A N 1
ATOM 675 C CA . GLN A 1 86 ? 4.959 -6.848 14.388 1.00 88.38 86 GLN A CA 1
ATOM 676 C C . GLN A 1 86 ? 4.093 -6.290 13.252 1.00 88.38 86 GLN A C 1
ATOM 678 O O . GLN A 1 86 ? 4.458 -6.407 12.086 1.00 88.38 86 GLN A O 1
ATOM 683 N N . ARG A 1 87 ? 2.956 -5.659 13.569 1.00 85.50 87 ARG A N 1
ATOM 684 C CA . ARG A 1 87 ? 2.090 -5.040 12.554 1.00 85.50 87 ARG A CA 1
ATOM 685 C C . ARG A 1 87 ? 2.723 -3.815 11.912 1.00 85.50 87 ARG A C 1
ATOM 687 O O . ARG A 1 87 ? 2.583 -3.649 10.707 1.00 85.50 87 ARG A O 1
ATOM 694 N N . ILE A 1 88 ? 3.395 -2.974 12.697 1.00 87.62 88 ILE A N 1
ATOM 695 C CA . ILE A 1 88 ? 4.115 -1.802 12.184 1.00 87.62 88 ILE A CA 1
ATOM 696 C C . ILE A 1 88 ? 5.290 -2.260 11.313 1.00 87.62 88 ILE A C 1
ATOM 698 O O . ILE A 1 88 ? 5.473 -1.743 10.216 1.00 87.62 88 ILE A O 1
ATOM 702 N N . THR A 1 89 ? 6.043 -3.274 11.742 1.00 89.69 89 THR A N 1
ATOM 703 C CA . THR A 1 89 ? 7.157 -3.816 10.955 1.00 89.69 89 THR A CA 1
ATOM 704 C C . THR A 1 89 ? 6.665 -4.446 9.655 1.00 89.69 89 THR A C 1
ATOM 706 O O . THR A 1 89 ? 7.243 -4.194 8.606 1.00 89.69 89 THR A O 1
ATOM 709 N N . LEU A 1 90 ? 5.560 -5.200 9.688 1.00 87.25 90 LEU A N 1
ATOM 710 C CA . LEU A 1 90 ? 4.948 -5.774 8.486 1.00 87.25 90 LEU A CA 1
ATOM 711 C C . LEU A 1 90 ? 4.413 -4.687 7.540 1.00 87.25 90 LEU A C 1
ATOM 713 O O . LEU A 1 90 ? 4.559 -4.802 6.328 1.00 87.25 90 LEU A O 1
ATOM 717 N N . MET A 1 91 ? 3.845 -3.608 8.082 1.00 87.06 91 MET A N 1
ATOM 718 C CA . MET A 1 91 ? 3.414 -2.432 7.318 1.00 87.06 91 MET A CA 1
ATOM 719 C C . MET A 1 91 ? 4.584 -1.774 6.581 1.00 87.06 91 MET A C 1
ATOM 721 O O . MET A 1 91 ? 4.502 -1.538 5.377 1.00 87.06 91 MET A O 1
ATOM 725 N N . ALA A 1 92 ? 5.669 -1.498 7.308 1.00 87.06 92 ALA A N 1
ATOM 726 C CA . ALA A 1 92 ? 6.882 -0.914 6.752 1.00 87.06 92 ALA A CA 1
ATOM 727 C C . ALA A 1 92 ? 7.528 -1.851 5.723 1.00 87.06 92 ALA A C 1
ATOM 729 O O . ALA A 1 92 ? 7.941 -1.408 4.661 1.00 87.06 92 ALA A O 1
ATOM 730 N N . PHE A 1 93 ? 7.531 -3.157 5.979 1.00 91.38 93 PHE A N 1
ATOM 731 C CA . PHE A 1 93 ? 8.038 -4.144 5.034 1.00 91.38 93 PHE A CA 1
ATOM 732 C C . PHE A 1 93 ? 7.252 -4.141 3.715 1.00 91.38 93 PHE A C 1
ATOM 734 O O . PHE A 1 93 ? 7.850 -4.092 2.643 1.00 91.38 93 PHE A O 1
ATOM 741 N N . LEU A 1 94 ? 5.915 -4.122 3.773 1.00 88.69 94 LEU A N 1
ATOM 742 C CA . LEU A 1 94 ? 5.078 -4.050 2.570 1.00 88.69 94 LEU A CA 1
ATOM 743 C C . LEU A 1 94 ? 5.280 -2.739 1.799 1.00 88.69 94 LEU A C 1
ATOM 745 O O . LEU A 1 94 ? 5.392 -2.783 0.575 1.00 88.69 94 LEU A O 1
ATOM 749 N N . MET A 1 95 ? 5.382 -1.599 2.497 1.00 87.81 95 MET A N 1
ATOM 750 C CA . MET A 1 95 ? 5.778 -0.311 1.897 1.00 87.81 95 MET A CA 1
ATOM 751 C C . MET A 1 95 ? 7.070 -0.475 1.083 1.00 87.81 95 MET A C 1
ATOM 753 O O . MET A 1 95 ? 7.127 -0.095 -0.087 1.00 87.81 95 MET A O 1
ATOM 757 N N . THR A 1 96 ? 8.102 -1.062 1.692 1.00 90.94 96 THR A N 1
ATOM 758 C CA . THR A 1 96 ? 9.419 -1.232 1.074 1.00 90.94 96 THR A CA 1
ATOM 759 C C . THR A 1 96 ? 9.371 -2.160 -0.136 1.00 90.94 96 THR A C 1
ATOM 761 O O . THR A 1 96 ? 9.903 -1.800 -1.183 1.00 90.94 96 THR A O 1
ATOM 764 N N . VAL A 1 97 ? 8.701 -3.312 -0.040 1.00 91.81 97 VAL A N 1
ATOM 765 C CA . VAL A 1 97 ? 8.583 -4.265 -1.159 1.00 91.81 97 VAL A CA 1
ATOM 766 C C . VAL A 1 97 ? 7.885 -3.624 -2.356 1.00 91.81 97 VAL A C 1
ATOM 768 O O . VAL A 1 97 ? 8.369 -3.740 -3.480 1.00 91.81 97 VAL A O 1
ATOM 771 N N . VAL A 1 98 ? 6.785 -2.904 -2.126 1.00 88.06 98 VAL A N 1
ATOM 772 C CA . VAL A 1 98 ? 6.059 -2.223 -3.207 1.00 88.06 98 VAL A CA 1
ATOM 773 C C . VAL A 1 98 ? 6.895 -1.093 -3.804 1.00 88.06 98 VAL A C 1
ATOM 775 O O . VAL A 1 98 ? 6.951 -0.950 -5.025 1.00 88.06 98 VAL A O 1
ATOM 778 N N . SER A 1 99 ? 7.601 -0.337 -2.962 1.00 87.69 99 SER A N 1
ATOM 779 C CA . SER A 1 99 ? 8.477 0.750 -3.408 1.00 87.69 99 SER A CA 1
ATOM 780 C C . SER A 1 99 ? 9.596 0.214 -4.298 1.00 87.69 99 SER A C 1
ATOM 782 O O . SER A 1 99 ? 9.743 0.674 -5.427 1.00 87.69 99 SER A O 1
ATOM 784 N N . ILE A 1 100 ? 10.317 -0.818 -3.846 1.00 91.88 100 ILE A N 1
ATOM 785 C CA . ILE A 1 100 ? 11.377 -1.479 -4.620 1.00 91.88 100 ILE A CA 1
ATOM 786 C C . ILE A 1 100 ? 10.808 -2.051 -5.922 1.00 91.88 100 ILE A C 1
ATOM 788 O O . ILE A 1 100 ? 11.357 -1.791 -6.991 1.00 91.88 100 ILE A O 1
ATOM 792 N N . GLY A 1 101 ? 9.679 -2.763 -5.853 1.00 89.38 101 GLY A N 1
ATOM 793 C CA . GLY A 1 101 ? 9.016 -3.338 -7.024 1.00 89.38 101 GLY A CA 1
ATOM 794 C C . GLY A 1 101 ? 8.635 -2.293 -8.075 1.00 89.38 101 GLY A C 1
ATOM 795 O O . GLY A 1 101 ? 8.790 -2.544 -9.265 1.00 89.38 101 GLY A O 1
ATOM 796 N N . SER A 1 102 ? 8.204 -1.102 -7.649 1.00 87.62 102 SER A N 1
ATOM 797 C CA . SER A 1 102 ? 7.885 0.012 -8.553 1.00 87.62 102 SER A CA 1
ATOM 798 C C . SER A 1 102 ? 9.119 0.760 -9.078 1.00 87.62 102 SER A C 1
ATOM 800 O O . SER A 1 102 ? 9.067 1.351 -10.158 1.00 87.62 102 SER A O 1
ATOM 802 N N . LEU A 1 103 ? 10.241 0.713 -8.353 1.00 88.62 103 LEU A N 1
ATOM 803 C CA . LEU A 1 103 ? 11.477 1.406 -8.718 1.00 88.62 103 LEU A CA 1
ATOM 804 C C . LEU A 1 103 ? 12.281 0.639 -9.775 1.00 88.62 103 LEU A C 1
ATOM 806 O O . LEU A 1 103 ? 12.845 1.247 -10.682 1.00 88.62 103 LEU A O 1
ATOM 810 N N . ILE A 1 104 ? 12.308 -0.695 -9.686 1.00 91.06 104 ILE A N 1
ATOM 811 C CA . ILE A 1 104 ? 13.022 -1.579 -10.623 1.00 91.06 104 ILE A CA 1
ATOM 812 C C . ILE A 1 104 ? 12.687 -1.276 -12.098 1.00 91.06 104 ILE A C 1
ATOM 814 O O . ILE A 1 104 ? 13.620 -1.027 -12.867 1.00 91.06 104 ILE A O 1
ATOM 818 N N . PRO A 1 105 ? 11.410 -1.247 -12.530 1.00 87.56 105 PRO A N 1
ATOM 819 C CA . PRO A 1 105 ? 11.085 -0.980 -13.928 1.00 87.56 105 PRO A CA 1
ATOM 820 C C . PRO A 1 105 ? 11.434 0.449 -14.354 1.00 87.56 105 PRO A C 1
ATOM 822 O O . PRO A 1 105 ? 11.872 0.660 -15.483 1.00 87.56 105 PRO A O 1
ATOM 825 N N . PHE A 1 106 ? 11.307 1.427 -13.453 1.00 86.50 106 PHE A N 1
ATOM 826 C CA . PHE A 1 106 ? 11.704 2.807 -13.727 1.00 86.50 106 PHE A CA 1
ATOM 827 C C . PHE A 1 106 ? 13.215 2.920 -13.978 1.00 86.50 106 PHE A C 1
ATOM 829 O O . PHE A 1 106 ? 13.643 3.532 -14.962 1.00 86.50 106 PHE A O 1
ATOM 836 N N . CYS A 1 107 ? 14.023 2.272 -13.135 1.00 89.88 107 CYS A N 1
ATOM 837 C CA . CYS A 1 107 ? 15.472 2.197 -13.307 1.00 89.88 107 CYS A CA 1
ATOM 838 C C . CYS A 1 107 ? 15.848 1.488 -14.614 1.00 89.88 107 CYS A C 1
ATOM 840 O O . CYS A 1 107 ? 16.700 1.985 -15.348 1.00 89.88 107 CYS A O 1
ATOM 842 N N . ALA A 1 108 ? 15.181 0.377 -14.945 1.00 88.56 108 ALA A N 1
ATOM 843 C CA . ALA A 1 108 ? 15.431 -0.365 -16.179 1.00 88.56 108 ALA A CA 1
ATOM 844 C C . ALA A 1 108 ? 15.181 0.489 -17.436 1.00 88.56 108 ALA A C 1
ATOM 846 O O . ALA A 1 108 ? 16.011 0.499 -18.346 1.00 88.56 108 ALA A O 1
ATOM 847 N N . ILE A 1 109 ? 14.090 1.264 -17.470 1.00 86.31 109 ILE A N 1
ATOM 848 C CA . ILE A 1 109 ? 13.778 2.171 -18.589 1.00 86.31 109 ILE A CA 1
ATOM 849 C C . ILE A 1 109 ? 14.842 3.263 -18.722 1.00 86.31 109 ILE A C 1
ATOM 851 O O . ILE A 1 109 ? 15.336 3.520 -19.821 1.00 86.31 109 ILE A O 1
ATOM 855 N N . LYS A 1 110 ? 15.226 3.899 -17.608 1.00 87.62 110 LYS A N 1
ATOM 856 C CA . LYS A 1 110 ? 16.251 4.953 -17.607 1.00 87.62 110 LYS A CA 1
ATOM 857 C C . LYS A 1 110 ? 17.607 4.436 -18.077 1.00 87.62 110 LYS A C 1
ATOM 859 O O . LYS A 1 110 ? 18.283 5.135 -18.827 1.00 87.62 110 LYS A O 1
ATOM 864 N N . PHE A 1 111 ? 17.969 3.218 -17.685 1.00 91.06 111 PHE A N 1
ATOM 865 C CA . PHE A 1 111 ? 19.222 2.586 -18.091 1.00 91.06 111 PHE A CA 1
ATOM 866 C C . PHE A 1 111 ? 19.214 2.145 -19.563 1.00 91.06 111 PHE A C 1
ATOM 868 O O . PHE A 1 111 ? 20.248 2.182 -20.224 1.00 91.06 111 PHE A O 1
ATOM 875 N N .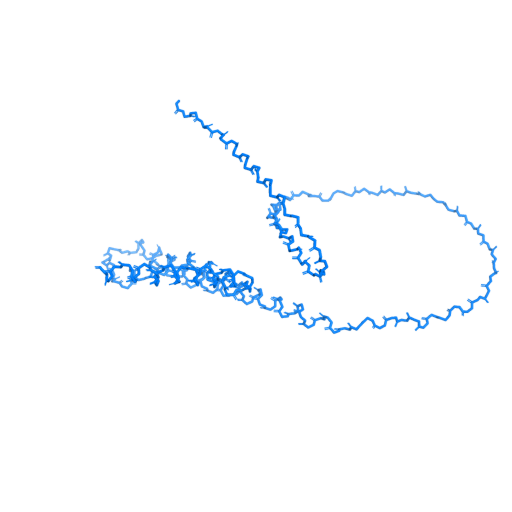 ALA A 1 112 ? 18.049 1.775 -20.102 1.00 86.44 112 ALA A N 1
ATOM 876 C CA . ALA A 1 112 ? 17.886 1.406 -21.509 1.00 86.44 112 ALA A CA 1
ATOM 877 C C . ALA A 1 112 ? 17.785 2.617 -22.458 1.00 86.44 112 ALA A C 1
ATOM 879 O O . ALA A 1 112 ? 18.140 2.503 -23.631 1.00 86.44 112 ALA A O 1
ATOM 880 N N . SER A 1 113 ? 17.344 3.781 -21.965 1.00 84.81 113 SER A N 1
ATOM 881 C CA . SER A 1 113 ? 17.159 5.009 -22.754 1.00 84.81 113 SER A CA 1
ATOM 882 C C . SER A 1 113 ? 18.380 5.471 -23.570 1.00 84.81 113 SER A C 1
ATOM 884 O O . SER A 1 113 ? 18.166 5.897 -24.705 1.00 84.81 113 SER A O 1
ATOM 886 N N . PRO A 1 114 ? 19.633 5.428 -23.071 1.00 87.00 114 PRO A N 1
ATOM 887 C CA . PRO A 1 114 ? 20.787 5.841 -23.872 1.00 87.00 114 PRO A CA 1
ATOM 888 C C . PRO A 1 114 ? 21.184 4.815 -24.942 1.00 87.00 114 PRO A C 1
ATOM 890 O O . PRO A 1 114 ? 21.927 5.154 -25.859 1.00 87.00 114 PRO A O 1
ATOM 893 N N . LEU A 1 115 ? 20.719 3.565 -24.842 1.00 84.19 115 LEU A N 1
ATOM 894 C CA . LEU A 1 115 ? 21.255 2.472 -25.648 1.00 84.19 115 LEU A CA 1
ATOM 895 C C . LEU A 1 115 ? 20.628 2.348 -27.041 1.00 84.19 115 LEU A C 1
ATOM 897 O O . LEU A 1 115 ? 21.216 1.634 -27.851 1.00 84.19 115 LEU A O 1
ATOM 901 N N . LYS A 1 116 ? 19.469 2.961 -27.359 1.00 65.19 116 LYS A N 1
ATOM 902 C CA . LYS A 1 116 ? 18.777 2.644 -28.631 1.00 65.19 116 LYS A CA 1
ATOM 903 C C . LYS A 1 116 ? 17.580 3.540 -29.022 1.00 65.19 116 LYS A C 1
ATOM 905 O O . LYS A 1 116 ? 16.767 3.904 -28.181 1.00 65.19 116 LYS A O 1
ATOM 910 N N . LYS A 1 117 ? 17.410 3.775 -30.339 1.00 78.88 117 LYS A N 1
ATOM 911 C CA . LYS A 1 117 ? 16.167 4.242 -31.006 1.00 78.88 117 LYS A CA 1
ATOM 912 C C . LYS A 1 117 ? 15.159 3.083 -31.102 1.00 78.88 117 LYS A C 1
ATOM 914 O O . LYS A 1 117 ? 14.997 2.510 -32.174 1.00 78.88 117 LYS A O 1
ATOM 919 N N . TYR A 1 118 ? 14.581 2.645 -29.989 1.00 70.12 118 TYR A N 1
ATOM 920 C CA . TYR A 1 118 ? 13.567 1.582 -30.013 1.00 70.12 118 TYR A CA 1
ATOM 921 C C . TYR A 1 118 ? 12.161 2.164 -29.932 1.00 70.12 118 TYR A C 1
ATOM 923 O O . TYR A 1 118 ? 11.900 3.043 -29.111 1.00 70.12 118 TYR A O 1
ATOM 931 N N . ASP A 1 119 ? 11.261 1.618 -30.748 1.00 81.69 119 ASP A N 1
ATOM 932 C CA . ASP A 1 119 ? 9.825 1.774 -30.557 1.00 81.69 119 ASP A CA 1
ATOM 933 C C . ASP A 1 119 ? 9.443 1.133 -29.222 1.00 81.69 119 ASP A C 1
ATOM 935 O O . ASP A 1 119 ? 9.663 -0.060 -28.993 1.00 81.69 119 ASP A O 1
ATOM 939 N N . TYR A 1 120 ? 8.933 1.952 -28.301 1.00 81.62 120 TYR A N 1
ATOM 940 C CA . TYR A 1 120 ? 8.597 1.510 -26.955 1.00 81.62 120 TYR A CA 1
ATOM 941 C C . TYR A 1 120 ? 7.398 0.554 -27.010 1.00 81.62 120 TYR A C 1
ATOM 943 O O . TYR A 1 120 ? 6.304 0.960 -27.405 1.00 81.62 120 TYR A O 1
ATOM 951 N N . PRO A 1 121 ? 7.563 -0.711 -26.597 1.00 86.81 121 PRO A N 1
ATOM 952 C CA . PRO A 1 121 ? 6.472 -1.673 -26.627 1.00 86.81 121 PRO A CA 1
ATOM 953 C C . PRO A 1 121 ? 5.411 -1.339 -25.563 1.00 86.81 121 PRO A C 1
ATOM 955 O O . PRO A 1 121 ? 5.737 -0.837 -24.487 1.00 86.81 121 PRO A O 1
ATOM 958 N N . LEU A 1 122 ? 4.142 -1.677 -25.830 1.00 85.75 122 LEU A N 1
ATOM 959 C CA . LEU A 1 122 ? 2.973 -1.363 -24.981 1.00 85.75 122 LEU A CA 1
ATOM 960 C C . LEU A 1 122 ? 3.137 -1.733 -23.492 1.00 85.75 122 LEU A C 1
ATOM 962 O O . LEU A 1 122 ? 2.601 -1.051 -22.619 1.00 85.75 122 LEU A O 1
ATOM 966 N N . TRP A 1 123 ? 3.905 -2.780 -23.173 1.00 85.69 123 TRP A N 1
ATOM 967 C CA . TRP A 1 123 ? 4.157 -3.181 -21.784 1.00 85.69 123 TRP A CA 1
ATOM 968 C C . TRP A 1 123 ? 4.960 -2.138 -20.987 1.00 85.69 123 TRP A C 1
ATOM 970 O O . TRP A 1 123 ? 4.781 -2.038 -19.774 1.00 85.69 123 TRP A O 1
ATOM 980 N N . MET A 1 124 ? 5.767 -1.294 -21.639 1.00 83.81 124 MET A N 1
ATOM 981 C CA . MET A 1 124 ? 6.468 -0.186 -20.974 1.00 83.81 124 MET A CA 1
ATOM 982 C C . MET A 1 124 ? 5.502 0.890 -20.459 1.00 83.81 124 MET A C 1
ATOM 984 O O . MET A 1 124 ? 5.719 1.443 -19.379 1.00 83.81 124 MET A O 1
ATOM 988 N N . SER A 1 125 ? 4.391 1.149 -21.160 1.00 84.38 125 SER A N 1
ATOM 989 C CA . SER A 1 125 ? 3.331 2.033 -20.647 1.00 84.38 125 SER A CA 1
ATOM 990 C C . SER A 1 125 ? 2.659 1.457 -19.404 1.00 84.38 125 SER A C 1
ATOM 992 O O . SER A 1 125 ? 2.289 2.210 -18.503 1.00 84.38 125 SER A O 1
ATOM 994 N N . PHE A 1 126 ? 2.520 0.132 -19.319 1.00 87.19 126 PHE A N 1
ATOM 995 C CA . PHE A 1 126 ? 1.996 -0.520 -18.119 1.00 87.19 126 PHE A CA 1
ATOM 996 C C . PHE A 1 126 ? 2.948 -0.331 -16.930 1.00 87.19 126 PHE A C 1
ATOM 998 O O . PHE A 1 126 ? 2.514 0.031 -15.837 1.00 87.19 126 PHE A O 1
ATOM 1005 N N . LEU A 1 127 ? 4.256 -0.464 -17.171 1.00 84.44 127 LEU A N 1
ATOM 1006 C CA . LEU A 1 127 ? 5.285 -0.246 -16.154 1.00 84.44 127 LEU A CA 1
ATOM 1007 C C . LEU A 1 127 ? 5.292 1.184 -15.598 1.00 84.44 127 LEU A C 1
ATOM 1009 O O . LEU A 1 127 ? 5.458 1.380 -14.390 1.00 84.44 127 LEU A O 1
ATOM 1013 N N . TYR A 1 128 ? 5.045 2.180 -16.449 1.00 84.12 128 TYR A N 1
ATOM 1014 C CA . TYR A 1 128 ? 4.911 3.568 -16.011 1.00 84.12 128 TYR A CA 1
ATOM 1015 C C . TYR A 1 128 ? 3.690 3.776 -15.098 1.00 84.12 128 TYR A C 1
ATOM 1017 O O . TYR A 1 128 ? 3.778 4.467 -14.083 1.00 84.12 128 TYR A O 1
ATOM 1025 N N . HIS A 1 129 ? 2.564 3.116 -15.386 1.00 85.69 129 HIS A N 1
ATOM 1026 C CA . HIS A 1 129 ? 1.384 3.181 -14.518 1.00 85.69 129 HIS A CA 1
ATOM 1027 C C . HIS A 1 129 ? 1.628 2.545 -13.144 1.00 85.69 129 HIS A C 1
ATOM 1029 O O . HIS A 1 129 ? 1.164 3.080 -12.136 1.00 85.69 129 HIS A O 1
ATOM 1035 N N . THR A 1 130 ? 2.407 1.463 -13.061 1.00 82.81 130 THR A N 1
ATOM 1036 C CA . THR A 1 130 ? 2.804 0.885 -11.763 1.00 82.81 130 THR A CA 1
ATOM 1037 C C . THR A 1 130 ? 3.621 1.843 -10.898 1.00 82.81 130 THR A C 1
ATOM 1039 O O . THR A 1 130 ? 3.489 1.802 -9.675 1.00 82.81 130 THR A O 1
ATOM 1042 N N . TYR A 1 131 ? 4.405 2.746 -11.494 1.00 84.75 131 TYR A N 1
ATOM 1043 C CA . TYR A 1 131 ? 5.100 3.790 -10.737 1.00 84.75 131 TYR A CA 1
ATOM 1044 C C . TYR A 1 131 ? 4.115 4.791 -10.119 1.00 84.75 131 TYR A C 1
ATOM 1046 O O . TYR A 1 131 ? 4.215 5.101 -8.933 1.00 84.75 131 TYR A O 1
ATOM 1054 N N . VAL A 1 132 ? 3.106 5.234 -10.876 1.00 85.50 132 VAL A N 1
ATOM 1055 C CA . VAL A 1 132 ? 2.048 6.126 -10.363 1.00 85.50 132 VAL A CA 1
ATOM 1056 C C . VAL A 1 132 ? 1.252 5.452 -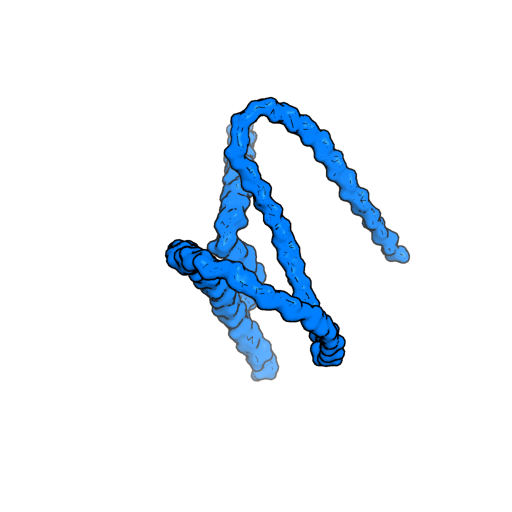9.240 1.00 85.50 132 VAL A C 1
ATOM 1058 O O . VAL A 1 132 ? 0.955 6.080 -8.222 1.00 85.50 132 VAL A O 1
ATOM 1061 N N . LEU A 1 133 ? 0.982 4.150 -9.368 1.00 83.75 133 LEU A N 1
ATOM 1062 C CA . LEU A 1 133 ? 0.300 3.366 -8.335 1.00 83.75 133 LEU A CA 1
ATOM 1063 C C . LEU A 1 133 ? 1.071 3.315 -7.007 1.00 83.75 133 LEU A C 1
ATOM 1065 O O . LEU A 1 133 ? 0.436 3.151 -5.965 1.00 83.75 133 LEU A O 1
ATOM 1069 N N . SER A 1 134 ? 2.392 3.535 -6.998 1.00 85.00 134 SER A N 1
ATOM 1070 C CA . SER A 1 134 ? 3.171 3.622 -5.750 1.00 85.00 134 SER A CA 1
ATOM 1071 C C . SER A 1 134 ? 2.672 4.744 -4.829 1.00 85.00 134 SER A C 1
ATOM 1073 O O . SER A 1 134 ? 2.643 4.580 -3.611 1.00 85.00 134 SER A O 1
ATOM 1075 N N . SER A 1 135 ? 2.159 5.845 -5.389 1.00 85.38 135 SER A N 1
ATOM 1076 C CA . SER A 1 135 ? 1.578 6.943 -4.603 1.00 85.38 135 SER A CA 1
ATOM 1077 C C . SER A 1 135 ? 0.231 6.565 -3.981 1.00 85.38 135 SER A C 1
ATOM 1079 O O . SER A 1 135 ? -0.111 7.031 -2.893 1.00 85.38 135 SER A O 1
ATOM 1081 N N . CYS A 1 136 ? -0.527 5.676 -4.631 1.00 85.19 136 CYS A N 1
ATOM 1082 C CA . CYS A 1 136 ? -1.798 5.173 -4.110 1.00 85.19 136 CYS A CA 1
ATOM 1083 C C . CYS A 1 136 ? -1.600 4.217 -2.929 1.00 85.19 136 CYS A C 1
ATOM 1085 O O . CYS A 1 136 ? -2.490 4.075 -2.095 1.00 85.19 136 CYS A O 1
ATOM 1087 N N . VAL A 1 137 ? -0.438 3.580 -2.821 1.00 85.00 137 VAL A N 1
ATOM 1088 C CA . VAL A 1 137 ? -0.155 2.564 -1.801 1.00 85.00 137 VAL A CA 1
ATOM 1089 C C . VAL A 1 137 ? -0.122 3.167 -0.390 1.00 85.00 137 VAL A C 1
ATOM 1091 O O . VAL A 1 137 ? -0.578 2.530 0.559 1.00 85.00 137 VAL A O 1
ATOM 1094 N N . ASN A 1 138 ? 0.288 4.428 -0.242 1.00 83.44 138 ASN A N 1
ATOM 1095 C CA . ASN A 1 138 ? 0.348 5.116 1.053 1.00 83.44 138 ASN A CA 1
ATOM 1096 C C . ASN A 1 138 ? -0.995 5.104 1.822 1.00 83.44 138 ASN A C 1
ATOM 1098 O O . ASN A 1 138 ? -1.042 4.571 2.938 1.00 83.44 138 ASN A O 1
ATOM 1102 N N . PRO A 1 139 ? -2.116 5.605 1.263 1.00 86.06 139 PRO A N 1
ATOM 1103 C CA . PRO A 1 139 ? -3.418 5.533 1.927 1.00 86.06 139 PRO A CA 1
ATOM 1104 C C . PRO A 1 139 ? -3.939 4.101 2.113 1.00 86.06 139 PRO A C 1
ATOM 1106 O O . PRO A 1 139 ? -4.622 3.845 3.106 1.00 86.06 139 PRO A O 1
ATOM 1109 N N . PHE A 1 140 ? -3.591 3.146 1.239 1.00 85.00 140 PHE A N 1
ATOM 1110 C CA . PHE A 1 140 ? -3.934 1.733 1.457 1.00 85.00 140 PHE A CA 1
ATOM 1111 C C . PHE A 1 140 ? -3.275 1.183 2.715 1.00 85.00 140 PHE A C 1
ATOM 1113 O O . PHE A 1 140 ? -3.925 0.524 3.523 1.00 85.00 140 PHE A O 1
ATOM 1120 N N . ILE A 1 141 ? -2.000 1.484 2.916 1.00 84.25 141 ILE A N 1
ATOM 1121 C CA . ILE A 1 141 ? -1.231 0.989 4.051 1.00 84.25 141 ILE A CA 1
ATOM 1122 C C . ILE A 1 141 ? -1.716 1.649 5.351 1.00 84.25 141 ILE A C 1
ATOM 1124 O O . ILE A 1 141 ? -1.922 0.957 6.351 1.00 84.25 141 ILE A O 1
ATOM 1128 N N . ILE A 1 142 ? -2.019 2.951 5.335 1.00 85.06 142 ILE A N 1
ATOM 1129 C CA . ILE A 1 142 ? -2.669 3.632 6.471 1.00 85.06 142 ILE A CA 1
ATOM 1130 C C . ILE A 1 142 ? -4.045 3.001 6.756 1.00 85.06 142 ILE A C 1
ATOM 1132 O O . ILE A 1 142 ? -4.366 2.699 7.911 1.00 85.06 142 ILE A O 1
ATOM 1136 N N . GLY A 1 143 ? -4.813 2.712 5.702 1.00 85.06 143 GLY A N 1
ATOM 1137 C CA . GLY A 1 143 ? -6.076 1.975 5.735 1.00 85.06 143 GLY A CA 1
ATOM 1138 C C . GLY A 1 143 ? -5.969 0.618 6.423 1.00 85.06 143 GLY A C 1
ATOM 1139 O O . GLY A 1 143 ? -6.714 0.295 7.356 1.00 85.06 143 GLY A O 1
ATOM 1140 N N . PHE A 1 144 ? -5.011 -0.190 5.991 1.00 82.25 144 PHE A N 1
ATOM 1141 C CA . PHE A 1 144 ? -4.814 -1.537 6.501 1.00 82.25 144 PHE A CA 1
ATOM 1142 C C . PHE A 1 144 ? -4.170 -1.572 7.884 1.00 82.25 144 PHE A C 1
ATOM 1144 O O . PHE A 1 144 ? -4.402 -2.532 8.613 1.00 82.25 144 PHE A O 1
ATOM 1151 N N . CYS A 1 145 ? -3.443 -0.557 8.329 1.00 78.00 145 CYS A N 1
ATOM 1152 C CA . CYS A 1 145 ? -2.731 -0.663 9.606 1.00 78.00 145 CYS A CA 1
ATOM 1153 C C . CYS A 1 145 ? -3.383 0.107 10.752 1.00 78.00 145 CYS A C 1
ATOM 1155 O O . CYS A 1 145 ? -3.264 -0.309 11.908 1.00 78.00 145 CYS A O 1
ATOM 1157 N N . ASN A 1 146 ? -4.175 1.140 10.466 1.00 84.75 146 ASN A N 1
ATOM 1158 C CA . ASN A 1 146 ? -4.853 1.907 11.502 1.00 84.75 146 ASN A CA 1
ATOM 1159 C C . ASN A 1 146 ? -6.334 1.504 11.633 1.00 84.75 146 ASN A C 1
ATOM 1161 O O . ASN A 1 146 ? -7.186 1.854 10.817 1.00 84.75 146 ASN A O 1
ATOM 1165 N N . LYS A 1 147 ? -6.665 0.777 12.711 1.00 84.94 147 LYS A N 1
ATOM 1166 C CA . LYS A 1 147 ? -8.048 0.347 12.996 1.00 84.94 147 LYS A CA 1
ATOM 1167 C C . LYS A 1 147 ? -9.016 1.522 13.154 1.00 84.94 147 LYS A C 1
ATOM 1169 O O . LYS A 1 147 ? -10.152 1.411 12.700 1.00 84.94 147 LYS A O 1
ATOM 1174 N N . LYS A 1 148 ? -8.576 2.626 13.770 1.00 86.94 148 LYS A N 1
ATOM 1175 C CA . LYS A 1 148 ? -9.406 3.828 13.947 1.00 86.94 148 LYS A CA 1
ATOM 1176 C C . LYS A 1 148 ? -9.692 4.469 12.596 1.00 86.94 148 LYS A C 1
ATOM 1178 O O . LYS A 1 148 ? -10.843 4.725 12.272 1.00 86.94 148 LYS A O 1
ATOM 1183 N N . PHE A 1 149 ? -8.661 4.622 11.766 1.00 87.94 149 PHE A N 1
ATOM 1184 C CA . PHE A 1 149 ? -8.821 5.116 10.398 1.00 87.94 149 PHE A CA 1
ATOM 1185 C C . PHE A 1 149 ? -9.800 4.254 9.592 1.00 87.94 149 PHE A C 1
ATOM 1187 O O . PHE A 1 149 ? -10.697 4.778 8.942 1.00 87.94 149 PHE A O 1
ATOM 1194 N N . ARG A 1 150 ? -9.724 2.924 9.721 1.00 88.81 150 ARG A N 1
ATOM 1195 C CA . ARG A 1 150 ? -10.677 2.010 9.076 1.00 88.81 150 ARG A CA 1
ATOM 1196 C C . ARG A 1 150 ? -12.128 2.226 9.517 1.00 88.81 150 ARG A C 1
ATOM 1198 O O . ARG A 1 150 ? -13.031 2.097 8.694 1.00 88.81 150 ARG A O 1
ATOM 1205 N N . GLN A 1 151 ? -12.361 2.552 10.788 1.00 93.69 151 GLN A N 1
ATOM 1206 C CA . GLN A 1 151 ? -13.696 2.910 11.281 1.00 93.69 151 GLN A CA 1
ATOM 1207 C C . GLN A 1 151 ? -14.180 4.231 10.673 1.00 93.69 151 GLN A C 1
ATOM 1209 O O . GLN A 1 151 ? -15.316 4.287 10.210 1.00 93.69 151 GLN A O 1
ATOM 1214 N N . TYR A 1 152 ? -13.314 5.245 10.579 1.00 93.38 152 TYR A N 1
ATOM 1215 C CA . TYR A 1 152 ? -13.643 6.506 9.907 1.00 93.38 152 TYR A CA 1
ATOM 1216 C C . TYR A 1 152 ? -13.956 6.308 8.422 1.00 93.38 152 TYR A C 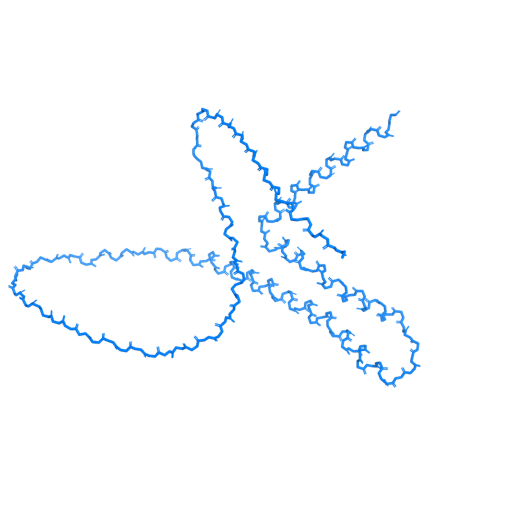1
ATOM 1218 O O . TYR A 1 152 ? -14.992 6.772 7.953 1.00 93.38 152 TYR A O 1
ATOM 1226 N N . CYS A 1 153 ? -13.133 5.551 7.692 1.00 91.50 153 CYS A N 1
ATOM 1227 C CA . CYS A 1 153 ? -13.407 5.222 6.294 1.00 91.50 153 CYS A CA 1
ATOM 1228 C C . CYS A 1 153 ? -14.738 4.489 6.133 1.00 91.50 153 CYS A C 1
ATOM 1230 O O . CYS A 1 153 ? -15.499 4.824 5.233 1.00 91.50 153 CYS A O 1
ATOM 1232 N N . LYS A 1 154 ? -15.059 3.530 7.013 1.00 92.94 154 LYS A N 1
ATOM 1233 C CA . LYS A 1 154 ? -16.366 2.855 6.994 1.00 92.94 154 LYS A CA 1
ATOM 1234 C C . LYS A 1 154 ? -17.520 3.822 7.244 1.00 92.94 154 LYS A C 1
ATOM 1236 O O . LYS A 1 154 ? -18.529 3.719 6.555 1.00 92.94 154 LYS A O 1
ATOM 1241 N N . ALA A 1 155 ? -17.380 4.746 8.192 1.00 95.69 155 ALA A N 1
ATOM 1242 C CA . ALA A 1 155 ? -18.404 5.748 8.474 1.00 95.69 155 ALA A CA 1
ATOM 1243 C C . ALA A 1 155 ? -18.639 6.669 7.265 1.00 95.69 155 ALA A C 1
ATOM 1245 O O . ALA A 1 155 ? -19.782 6.866 6.859 1.00 95.69 155 ALA A O 1
ATOM 1246 N N . ILE A 1 156 ? -17.562 7.152 6.638 1.00 95.12 156 ILE A N 1
ATOM 1247 C CA . ILE A 1 156 ? -17.625 7.986 5.430 1.00 95.12 156 ILE A CA 1
ATOM 1248 C C . ILE A 1 156 ? -18.249 7.207 4.268 1.00 95.12 156 ILE A C 1
ATOM 1250 O O . ILE A 1 156 ? -19.173 7.702 3.628 1.00 95.12 156 ILE A O 1
ATOM 1254 N N . LEU A 1 157 ? -17.796 5.975 4.017 1.00 93.00 157 LEU A N 1
ATOM 1255 C CA . LEU A 1 157 ? -18.319 5.136 2.938 1.00 93.00 157 LEU A CA 1
ATOM 1256 C C . LEU A 1 157 ? -19.809 4.836 3.143 1.00 93.00 157 LEU A C 1
ATOM 1258 O O . LEU A 1 157 ? -20.592 4.952 2.209 1.00 93.00 157 LEU A O 1
ATOM 1262 N N . CYS A 1 158 ? -20.217 4.517 4.375 1.00 95.56 158 CYS A N 1
ATOM 1263 C CA . CYS A 1 158 ? -21.619 4.305 4.726 1.00 95.56 158 CYS A CA 1
ATOM 1264 C C . CYS A 1 158 ? -22.453 5.565 4.464 1.00 95.56 158 CYS A C 1
ATOM 1266 O O . CYS A 1 158 ? -23.499 5.491 3.823 1.00 95.56 158 CYS A O 1
ATOM 1268 N N . HIS A 1 159 ? -21.956 6.733 4.877 1.00 95.12 159 HIS A N 1
ATOM 1269 C CA . HIS A 1 159 ? -22.620 8.010 4.637 1.00 95.12 159 HIS A CA 1
ATOM 1270 C C . HIS A 1 159 ? -22.784 8.308 3.136 1.00 95.12 159 HIS A C 1
ATOM 1272 O O . HIS A 1 159 ? -23.867 8.693 2.694 1.00 95.12 159 HIS A O 1
ATOM 1278 N N . PHE A 1 160 ? -21.746 8.074 2.327 1.00 95.12 160 PHE A N 1
ATOM 1279 C CA . PHE A 1 160 ? -21.826 8.217 0.870 1.00 95.12 160 PHE A CA 1
ATOM 1280 C C . PHE A 1 160 ? -22.804 7.221 0.238 1.00 95.12 160 PHE A C 1
ATOM 1282 O O . PHE A 1 160 ? -23.635 7.627 -0.572 1.00 95.12 160 PHE A O 1
ATOM 1289 N N . CYS A 1 161 ? -22.769 5.946 0.631 1.00 93.62 161 CYS A N 1
ATOM 1290 C CA . CYS A 1 161 ? -23.691 4.928 0.122 1.00 93.62 161 CYS A CA 1
ATOM 1291 C C . CYS A 1 161 ? -25.154 5.249 0.458 1.00 93.62 161 CYS A C 1
ATOM 1293 O O . CYS A 1 161 ? -26.027 5.102 -0.398 1.00 93.62 161 CYS A O 1
ATOM 1295 N N . LEU A 1 162 ? -25.434 5.725 1.676 1.00 94.00 162 LEU A N 1
ATOM 1296 C CA . LEU A 1 162 ? -26.776 6.163 2.068 1.00 94.00 162 LEU A CA 1
ATOM 1297 C C . LEU A 1 162 ? -27.225 7.376 1.245 1.00 94.00 162 LEU A C 1
ATOM 1299 O O . LEU A 1 162 ? -28.353 7.393 0.754 1.00 94.00 162 LEU A O 1
ATOM 1303 N N . LYS A 1 163 ? -26.334 8.347 1.015 1.00 93.38 163 LYS A N 1
ATOM 1304 C CA . LYS A 1 163 ? -26.632 9.526 0.191 1.00 93.38 163 LYS A CA 1
ATOM 1305 C C . LYS A 1 163 ? -26.915 9.163 -1.271 1.00 93.38 163 LYS A C 1
ATOM 1307 O O . LYS A 1 163 ? -27.876 9.672 -1.843 1.00 93.38 163 LYS A O 1
ATOM 1312 N N . LEU A 1 164 ? -26.132 8.254 -1.857 1.00 92.38 164 LEU A N 1
ATOM 1313 C CA . LEU A 1 164 ? -26.360 7.745 -3.216 1.00 92.38 164 LEU A CA 1
ATOM 1314 C C . LEU A 1 164 ? -27.698 7.006 -3.327 1.00 92.38 164 LEU A C 1
ATOM 1316 O O . LEU A 1 164 ? -28.410 7.161 -4.318 1.00 92.38 164 LEU A O 1
ATOM 1320 N N . ARG A 1 165 ? -28.083 6.253 -2.290 1.00 92.62 165 ARG A N 1
ATOM 1321 C CA . ARG A 1 165 ? -29.374 5.558 -2.248 1.00 92.62 165 ARG A CA 1
ATOM 1322 C C . ARG A 1 165 ? -30.554 6.530 -2.259 1.00 92.62 165 ARG A C 1
ATOM 1324 O O . ARG A 1 165 ? -31.496 6.309 -3.012 1.00 92.62 165 ARG A O 1
ATOM 1331 N N . VAL A 1 166 ? -30.494 7.597 -1.460 1.00 92.44 166 VAL A N 1
ATOM 1332 C CA . VAL A 1 166 ? -31.542 8.635 -1.422 1.00 92.44 166 VAL A CA 1
ATOM 1333 C C . VAL A 1 166 ? -31.630 9.364 -2.762 1.00 92.44 166 VAL A C 1
ATOM 1335 O O . VAL A 1 166 ? -32.724 9.553 -3.285 1.00 92.44 166 VAL A O 1
ATOM 1338 N N . HIS A 1 167 ? -30.486 9.710 -3.359 1.00 90.94 167 HIS A N 1
ATOM 1339 C CA . HIS A 1 167 ? -30.455 10.402 -4.646 1.00 90.94 167 HIS A CA 1
ATOM 1340 C C . HIS A 1 167 ? -31.091 9.575 -5.776 1.00 90.94 167 HIS A C 1
ATOM 1342 O O . HIS A 1 167 ? -31.872 10.105 -6.562 1.00 90.94 167 HIS A O 1
ATOM 1348 N N . ASN A 1 168 ? -30.826 8.265 -5.823 1.00 87.19 168 ASN A N 1
ATOM 1349 C CA . ASN A 1 168 ? -31.424 7.380 -6.827 1.00 87.19 168 ASN A CA 1
ATOM 1350 C C . ASN A 1 168 ? -32.948 7.234 -6.677 1.00 87.19 168 ASN A C 1
ATOM 1352 O O . ASN A 1 168 ? -33.625 7.013 -7.675 1.00 87.19 168 ASN A O 1
ATOM 1356 N N . GLN A 1 169 ? -33.508 7.393 -5.472 1.00 87.31 169 GLN A N 1
ATOM 1357 C CA . GLN A 1 169 ? -34.965 7.359 -5.287 1.00 87.31 169 GLN A CA 1
ATOM 1358 C C . GLN A 1 169 ? -35.669 8.639 -5.758 1.00 87.31 169 GLN A C 1
ATOM 1360 O O . GLN A 1 169 ? -36.826 8.569 -6.163 1.00 87.31 169 GLN A O 1
ATOM 1365 N N . CYS A 1 170 ? -34.990 9.789 -5.753 1.00 71.19 170 CYS A N 1
ATOM 1366 C CA . CYS A 1 170 ? -35.568 11.044 -6.244 1.00 71.19 170 CYS A CA 1
ATOM 1367 C C . CYS A 1 170 ? -35.613 11.144 -7.777 1.00 71.19 170 CYS A C 1
ATOM 1369 O O . CYS A 1 170 ? -36.432 11.891 -8.291 1.00 71.19 170 CYS A O 1
ATOM 1371 N N . MET A 1 171 ? -34.768 10.403 -8.500 1.00 72.88 171 MET A N 1
ATOM 1372 C CA . MET A 1 171 ? -34.706 10.427 -9.973 1.00 72.88 171 MET A CA 1
ATOM 1373 C C . MET A 1 171 ? -35.720 9.487 -10.657 1.00 72.88 171 MET A C 1
ATOM 1375 O O . MET A 1 171 ? -35.782 9.450 -11.879 1.00 72.88 171 MET A O 1
ATOM 1379 N N . CYS A 1 172 ? -36.491 8.706 -9.891 1.00 64.81 172 CYS A N 1
ATOM 1380 C CA . CYS A 1 172 ? -37.518 7.783 -10.406 1.00 64.81 172 CYS A CA 1
ATOM 1381 C C . CYS A 1 172 ? -38.961 8.305 -10.229 1.00 64.81 172 CYS A C 1
ATOM 1383 O O . CYS A 1 172 ? -39.898 7.508 -10.231 1.00 64.81 172 CYS A O 1
ATOM 1385 N N . LYS A 1 173 ? -39.149 9.613 -10.038 1.00 55.16 173 LYS A N 1
ATOM 1386 C CA . LYS A 1 173 ? -40.455 10.289 -10.018 1.00 55.16 173 LYS A CA 1
ATOM 1387 C C . LYS A 1 173 ? -40.481 11.367 -11.085 1.00 55.16 173 LYS A C 1
ATOM 1389 O O . LYS A 1 173 ? -41.571 11.551 -11.661 1.00 55.16 173 LYS A O 1
#

Foldseek 3Di:
DDDDDPDPDDDDDPDPDDDDDDDDDDPPPPPPPPDPPPPDDDDDDDDDDDDDDDDDDDDDDDDPPPPPPPPPPPPVPPVVVVVLVVLVVVLVVVLVVLQVVLVVLVVVCVVCVVVDPDDDDPVNVVSVVSNVCNVVVVVVSVCVNDPVVVVVVVVVVVVVVVVVVVVVVVVVD

Sequence (173 aa):
MYALIAGKIRTSVHGKVQTNGKSPIRQECQTEVTGIETVNHQNPSIEDTVETNTTDTSDSQKDTIDCTNRRYIPRVFKTNRQRLVQRITLMAFLMTVVSIGSLIPFCAIKFASPLKKYDYPLWMSFLYHTYVLSSCVNPFIIGFCNKKFRQYCKAILCHFCLKLRVHNQCMCK